Protein AF-A0A497MHF1-F1 (afdb_monomer_lite)

pLDDT: mean 87.98, std 12.55, range [41.34, 97.81]

Foldseek 3Di:
DQDDQPDDDPPRDDPVVVVVVCCPPPCSVVDPDDDDDDDDDDQADPVRHGDDDDDDDDPRSVD

Secondary structure (DSSP, 8-state):
-------PPTTS--HHHHHHHHHTSTTGGG-S----------SB-TTSPBP--------GGG-

Structure (mmCIF, N/CA/C/O backbone):
data_AF-A0A497MHF1-F1
#
_entry.id   AF-A0A497MHF1-F1
#
loop_
_atom_site.group_PDB
_atom_site.id
_atom_site.type_symbol
_atom_site.label_atom_id
_atom_site.label_alt_id
_atom_site.label_comp_id
_atom_site.label_asym_id
_atom_site.label_entity_id
_atom_site.label_seq_id
_atom_site.pdbx_PDB_ins_code
_atom_site.Cartn_x
_atom_site.Cartn_y
_atom_site.Cartn_z
_atom_site.occupancy
_atom_site.B_iso_or_equiv
_atom_site.auth_seq_id
_atom_site.auth_comp_id
_atom_site.auth_asym_id
_atom_site.auth_atom_id
_atom_site.pdbx_PDB_model_num
ATOM 1 N N . MET A 1 1 ? 26.013 4.123 3.048 1.00 41.34 1 MET A N 1
ATOM 2 C CA . MET A 1 1 ? 24.870 3.899 2.143 1.00 41.34 1 MET A CA 1
ATOM 3 C C . MET A 1 1 ? 23.645 4.012 3.022 1.00 41.34 1 MET A C 1
ATOM 5 O O . MET A 1 1 ? 23.565 3.244 3.974 1.00 41.34 1 MET A O 1
ATOM 9 N N . GLU A 1 2 ? 22.819 5.041 2.835 1.00 49.91 2 GLU A N 1
ATOM 10 C CA . GLU A 1 2 ? 21.606 5.188 3.649 1.00 49.91 2 GLU A CA 1
ATOM 11 C C . GLU A 1 2 ? 20.662 4.005 3.381 1.00 49.91 2 GL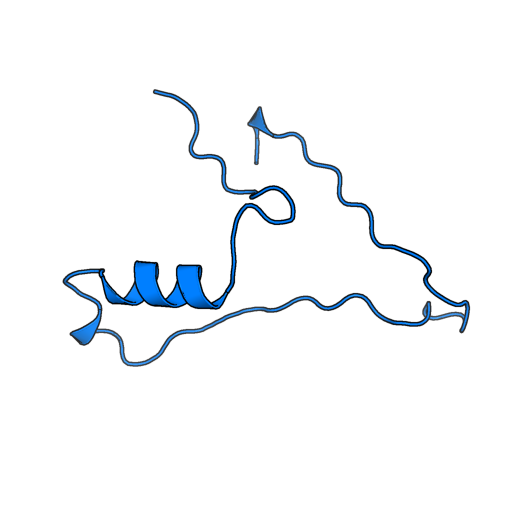U A C 1
ATOM 13 O O . GLU A 1 2 ? 20.615 3.526 2.242 1.00 49.91 2 GLU A O 1
ATOM 18 N N . PRO A 1 3 ? 19.979 3.476 4.410 1.00 54.03 3 PRO A N 1
ATOM 19 C CA . PRO A 1 3 ? 19.030 2.389 4.231 1.00 54.03 3 PRO A CA 1
ATOM 20 C C . PRO A 1 3 ? 17.900 2.830 3.293 1.00 54.03 3 PRO A C 1
ATOM 22 O O . PRO A 1 3 ? 17.428 3.964 3.340 1.00 54.03 3 PRO A O 1
ATOM 25 N N . GLU A 1 4 ? 17.479 1.927 2.413 1.00 61.78 4 GLU A N 1
ATOM 26 C CA . GLU A 1 4 ? 16.354 2.148 1.508 1.00 61.78 4 GLU A CA 1
ATOM 27 C C . GLU A 1 4 ? 15.063 2.271 2.336 1.00 61.78 4 GLU A C 1
ATOM 29 O O . GLU A 1 4 ? 14.534 1.260 2.789 1.00 61.78 4 GLU A O 1
ATOM 34 N N . LYS A 1 5 ? 14.578 3.500 2.569 1.00 65.75 5 LYS A N 1
ATOM 35 C CA . LYS A 1 5 ? 13.336 3.782 3.314 1.00 65.75 5 LYS A CA 1
ATOM 36 C C . LYS A 1 5 ? 12.144 3.210 2.535 1.00 65.75 5 LYS A C 1
ATOM 38 O O . LYS A 1 5 ? 11.808 3.732 1.471 1.00 65.75 5 LYS A O 1
ATOM 43 N N . ARG A 1 6 ? 11.500 2.145 3.037 1.00 74.56 6 ARG A N 1
ATOM 44 C CA . ARG A 1 6 ? 10.374 1.478 2.330 1.00 74.56 6 ARG A CA 1
ATOM 45 C C . ARG A 1 6 ? 9.003 1.993 2.754 1.00 74.56 6 ARG A C 1
ATOM 47 O O . ARG A 1 6 ? 7.990 1.622 2.160 1.00 74.56 6 ARG A O 1
ATOM 54 N N . ILE A 1 7 ? 8.968 2.863 3.762 1.00 83.75 7 ILE A N 1
ATOM 55 C CA . ILE A 1 7 ? 7.769 3.571 4.206 1.00 83.75 7 ILE A CA 1
ATOM 56 C C . ILE A 1 7 ? 7.856 5.032 3.776 1.00 83.75 7 ILE A C 1
ATOM 58 O O . ILE A 1 7 ? 8.749 5.775 4.181 1.00 83.75 7 ILE A O 1
ATOM 62 N N . HIS A 1 8 ? 6.881 5.457 2.979 1.00 84.88 8 HIS A N 1
ATOM 63 C CA . HIS A 1 8 ? 6.736 6.849 2.579 1.00 84.88 8 HIS A CA 1
ATOM 64 C C . HIS A 1 8 ? 5.790 7.578 3.531 1.00 84.88 8 HIS A C 1
ATOM 66 O O . HIS A 1 8 ? 4.699 7.090 3.835 1.00 84.88 8 HIS A O 1
ATOM 72 N N . GLU A 1 9 ? 6.189 8.771 3.963 1.00 85.38 9 GLU A N 1
ATOM 73 C CA . GLU A 1 9 ? 5.325 9.656 4.736 1.00 85.38 9 GLU A CA 1
ATOM 74 C C . GLU A 1 9 ? 4.095 10.083 3.927 1.00 85.38 9 GLU A C 1
ATOM 76 O O . GLU A 1 9 ? 4.089 10.133 2.688 1.00 85.38 9 GLU A O 1
ATOM 81 N N . LYS A 1 10 ? 3.015 10.394 4.646 1.00 85.69 10 LYS A N 1
ATOM 82 C CA . LYS A 1 10 ? 1.750 10.788 4.031 1.00 85.69 10 LYS A CA 1
ATOM 83 C C . LYS A 1 10 ? 1.948 12.038 3.170 1.00 85.69 10 LYS A C 1
ATOM 85 O O . LYS A 1 10 ? 2.356 13.080 3.662 1.00 85.69 10 LYS A O 1
ATOM 90 N N . GLY A 1 11 ? 1.559 11.942 1.900 1.00 87.19 11 GLY A N 1
ATOM 91 C CA . GLY A 1 11 ? 1.637 13.049 0.941 1.00 87.19 11 GLY A CA 1
ATOM 92 C C . GLY A 1 11 ? 2.950 13.121 0.158 1.00 87.19 11 GLY A C 1
ATOM 93 O O . GLY A 1 11 ? 3.001 13.840 -0.832 1.00 87.19 11 GLY A O 1
ATOM 94 N N . CYS A 1 12 ? 3.970 12.339 0.524 1.00 88.00 12 CYS A N 1
ATOM 95 C CA . CYS A 1 12 ? 5.243 12.288 -0.204 1.00 88.00 12 CYS A CA 1
ATOM 96 C C . CYS A 1 12 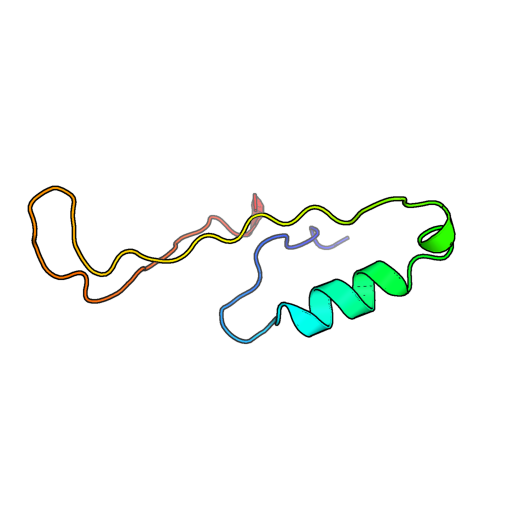? 5.219 11.352 -1.420 1.00 88.00 12 CYS A C 1
ATOM 98 O O . CYS A 1 12 ? 6.193 11.286 -2.166 1.00 88.00 12 CYS A O 1
ATOM 100 N N . PHE A 1 13 ? 4.138 10.592 -1.597 1.00 84.19 13 PHE A N 1
ATOM 101 C CA . PHE A 1 13 ? 4.013 9.606 -2.659 1.00 84.19 13 PHE A CA 1
ATOM 102 C C . PHE A 1 13 ? 2.555 9.437 -3.079 1.00 84.19 13 PHE A C 1
ATOM 104 O O . PHE A 1 13 ? 1.643 9.512 -2.250 1.00 84.19 13 PHE A O 1
ATOM 111 N N . SER A 1 14 ? 2.332 9.185 -4.369 1.00 91.06 14 SER A N 1
ATOM 112 C CA . SER A 1 14 ? 1.002 8.942 -4.926 1.00 91.06 14 SER A CA 1
ATOM 113 C C . SER A 1 14 ? 0.965 7.656 -5.747 1.00 91.06 14 SER A C 1
ATOM 115 O O . SER A 1 14 ? 1.956 7.250 -6.353 1.00 91.06 14 SER A O 1
ATOM 117 N N . PHE A 1 15 ? -0.202 7.013 -5.795 1.00 92.06 15 PHE A N 1
ATOM 118 C CA . PHE A 1 15 ? -0.379 5.791 -6.578 1.00 92.06 15 PHE A CA 1
ATOM 119 C C . PHE A 1 15 ? -0.102 5.981 -8.086 1.00 92.06 15 PHE A C 1
ATOM 121 O O . PHE A 1 15 ? 0.591 5.138 -8.654 1.00 92.06 15 PHE A O 1
ATOM 128 N N . PRO A 1 16 ? -0.536 7.075 -8.751 1.00 93.56 16 PRO A N 1
ATOM 129 C CA . PRO A 1 16 ? -0.173 7.316 -10.149 1.00 93.56 16 PRO A CA 1
ATOM 130 C C . PRO A 1 16 ? 1.338 7.428 -10.362 1.00 93.56 16 PRO A C 1
ATOM 132 O O . PRO A 1 16 ? 1.873 6.832 -11.292 1.00 93.56 16 PRO A O 1
ATOM 135 N N . GLU A 1 17 ? 2.042 8.130 -9.473 1.00 91.81 17 GLU A N 1
ATOM 136 C CA . GLU A 1 17 ? 3.498 8.239 -9.543 1.00 91.81 17 GLU A CA 1
ATOM 137 C C . GLU A 1 17 ? 4.184 6.874 -9.376 1.00 91.81 17 GLU A C 1
ATOM 139 O O . GLU A 1 17 ? 5.141 6.578 -10.091 1.00 91.81 17 GLU A O 1
ATOM 144 N N . ALA A 1 18 ? 3.662 6.014 -8.494 1.00 91.31 18 ALA A N 1
ATOM 145 C CA . ALA A 1 18 ? 4.131 4.639 -8.333 1.00 91.31 18 ALA A CA 1
ATOM 146 C C . ALA A 1 18 ? 4.064 3.851 -9.645 1.00 91.31 18 ALA A C 1
ATOM 148 O O . ALA A 1 18 ? 5.038 3.210 -10.043 1.00 91.31 18 ALA A O 1
ATOM 149 N N . LEU A 1 19 ? 2.921 3.929 -10.332 1.00 94.50 19 LEU A N 1
ATOM 150 C CA . LEU A 1 19 ? 2.709 3.242 -11.602 1.00 94.50 19 LEU A CA 1
ATOM 151 C C . LEU A 1 19 ? 3.628 3.789 -12.697 1.00 94.50 19 LEU A C 1
ATOM 153 O O . LEU A 1 19 ? 4.206 3.009 -13.447 1.00 94.50 19 LEU A O 1
ATOM 157 N N . GLU A 1 20 ? 3.807 5.107 -12.773 1.00 94.19 20 GLU A N 1
ATOM 158 C CA . GLU A 1 20 ? 4.709 5.723 -13.750 1.00 94.19 20 GLU A CA 1
ATOM 159 C C . GLU A 1 20 ? 6.171 5.336 -13.514 1.00 94.19 20 GLU A C 1
ATOM 161 O O . GLU A 1 20 ? 6.892 5.043 -14.467 1.00 94.19 20 GLU A O 1
ATOM 166 N N . ARG A 1 21 ? 6.620 5.264 -12.256 1.00 91.50 21 ARG A N 1
ATOM 167 C CA . ARG A 1 21 ? 7.963 4.764 -11.927 1.00 91.50 21 ARG A CA 1
ATOM 168 C C . ARG A 1 21 ? 8.127 3.292 -12.310 1.00 91.50 21 ARG A C 1
ATOM 170 O O . ARG A 1 21 ? 9.161 2.931 -12.861 1.00 91.50 21 ARG A O 1
ATOM 177 N N . LEU A 1 22 ? 7.109 2.464 -12.073 1.00 92.62 22 LEU A N 1
ATOM 178 C CA . LEU A 1 22 ? 7.128 1.041 -12.417 1.00 92.62 22 LEU A CA 1
ATOM 179 C C . LEU A 1 22 ? 7.221 0.825 -13.938 1.00 92.62 22 LEU A C 1
ATOM 181 O O . LEU A 1 22 ? 8.026 0.013 -14.391 1.00 92.62 22 LEU A O 1
ATOM 185 N N . LYS A 1 23 ? 6.472 1.602 -14.732 1.00 94.62 23 LYS A N 1
ATOM 186 C CA . LYS A 1 23 ? 6.506 1.558 -16.207 1.00 94.62 23 LYS A CA 1
ATOM 187 C C . LYS A 1 23 ? 7.851 1.963 -16.816 1.00 94.62 23 LYS A C 1
ATOM 189 O O . LYS A 1 23 ? 8.139 1.582 -17.943 1.00 94.62 23 LYS A O 1
ATOM 194 N N . ARG A 1 24 ? 8.670 2.743 -16.100 1.00 95.62 24 ARG A N 1
ATOM 195 C CA . ARG A 1 24 ? 10.012 3.157 -16.558 1.00 95.62 24 ARG A CA 1
ATOM 196 C C . ARG A 1 24 ? 11.056 2.046 -16.459 1.00 95.62 24 ARG A C 1
ATOM 198 O O . ARG A 1 24 ? 12.186 2.251 -16.897 1.00 95.62 24 ARG A O 1
ATOM 205 N N . ASN A 1 25 ? 10.717 0.901 -15.868 1.00 94.25 25 ASN A N 1
ATOM 206 C CA . ASN A 1 25 ? 11.608 -0.249 -15.854 1.00 94.25 25 ASN A CA 1
ATOM 207 C C . ASN A 1 25 ? 11.844 -0.730 -17.306 1.00 94.25 25 ASN A C 1
ATOM 209 O O . ASN A 1 25 ? 10.864 -1.000 -17.998 1.00 94.25 25 ASN A O 1
ATOM 213 N N . PRO A 1 26 ? 13.100 -0.868 -17.778 1.00 95.62 26 PRO A N 1
ATOM 214 C CA . PRO A 1 26 ? 13.395 -1.338 -19.137 1.00 95.62 26 PRO A CA 1
ATOM 215 C C . PRO A 1 26 ? 12.791 -2.708 -19.475 1.00 95.62 26 PRO A C 1
ATOM 217 O O . PRO A 1 26 ? 12.530 -3.001 -20.636 1.00 95.62 26 PRO A O 1
ATOM 220 N N . ASP A 1 27 ? 12.548 -3.540 -18.463 1.00 96.25 27 ASP A N 1
ATOM 221 C CA . ASP A 1 27 ? 11.938 -4.859 -18.610 1.00 96.25 27 ASP A CA 1
ATOM 222 C C . ASP A 1 27 ? 10.410 -4.839 -18.449 1.00 96.25 27 ASP A C 1
ATOM 224 O O . ASP A 1 27 ? 9.782 -5.898 -18.475 1.00 96.25 27 ASP A O 1
ATOM 228 N N . PHE A 1 28 ? 9.785 -3.666 -18.287 1.00 96.38 28 PHE A N 1
ATOM 229 C CA . PHE A 1 28 ? 8.343 -3.557 -18.053 1.00 96.38 28 PHE A CA 1
ATOM 230 C C . PHE A 1 28 ? 7.516 -4.206 -19.168 1.00 96.38 28 PHE A C 1
ATOM 232 O O . PHE A 1 28 ? 6.521 -4.864 -18.884 1.00 96.38 28 PHE A O 1
ATOM 239 N N . GLU A 1 29 ? 7.960 -4.110 -20.423 1.00 95.50 29 GLU A N 1
ATOM 240 C CA . GLU A 1 29 ? 7.285 -4.735 -21.571 1.00 95.50 29 GLU A CA 1
ATOM 241 C C . GLU A 1 29 ? 7.251 -6.272 -21.504 1.00 95.50 29 GLU A C 1
ATOM 243 O O . GLU A 1 29 ? 6.439 -6.904 -22.176 1.00 95.50 29 GLU A O 1
ATOM 248 N N . LYS A 1 30 ? 8.099 -6.894 -20.673 1.00 97.06 30 LYS A N 1
ATOM 249 C CA . LYS A 1 30 ? 8.082 -8.345 -20.424 1.00 97.06 30 LYS A CA 1
ATOM 250 C C . LYS A 1 30 ? 7.026 -8.746 -19.390 1.00 97.06 30 LYS A C 1
ATOM 252 O O . LYS A 1 30 ? 6.728 -9.932 -19.253 1.00 97.06 30 LYS A O 1
ATOM 257 N N . ALA A 1 31 ? 6.486 -7.793 -18.630 1.00 95.88 31 ALA A N 1
ATOM 258 C CA . ALA A 1 31 ? 5.486 -8.061 -17.609 1.00 95.88 31 ALA A CA 1
ATOM 259 C C . ALA A 1 31 ? 4.091 -8.211 -18.235 1.00 95.88 31 ALA A C 1
ATOM 261 O O . ALA A 1 31 ? 3.629 -7.352 -18.980 1.00 95.88 31 ALA A O 1
ATOM 262 N N . GLY A 1 32 ? 3.380 -9.288 -17.888 1.00 96.00 32 GLY A N 1
ATOM 263 C CA . GLY A 1 32 ? 1.999 -9.508 -18.340 1.00 96.00 32 GLY A CA 1
ATOM 264 C C . GLY A 1 32 ? 0.931 -8.821 -17.480 1.00 96.00 32 GLY A C 1
ATOM 265 O O . GLY A 1 32 ? -0.214 -8.702 -17.907 1.00 96.00 32 GLY A O 1
ATOM 266 N N . ALA A 1 33 ? 1.278 -8.397 -16.261 1.00 95.12 33 ALA A N 1
ATOM 267 C CA . ALA A 1 33 ? 0.360 -7.753 -15.326 1.00 95.12 33 ALA A CA 1
ATOM 268 C C . ALA A 1 33 ? 1.112 -6.976 -14.235 1.00 95.12 33 ALA A C 1
ATOM 270 O O . ALA A 1 33 ? 2.255 -7.292 -13.903 1.00 95.12 33 ALA A O 1
ATOM 271 N N . VAL A 1 34 ? 0.425 -6.009 -13.624 1.00 94.44 34 VAL A N 1
ATOM 272 C CA . VAL A 1 34 ? 0.840 -5.346 -12.380 1.00 94.44 34 VAL A CA 1
ATOM 273 C C . VAL A 1 34 ? -0.153 -5.730 -11.289 1.00 94.44 34 VAL A C 1
ATOM 275 O O . VAL A 1 34 ? -1.358 -5.553 -11.460 1.00 94.44 34 VAL A O 1
ATOM 278 N N . ALA A 1 35 ? 0.343 -6.245 -10.165 1.00 95.25 35 ALA A N 1
ATOM 279 C CA . ALA A 1 35 ? -0.468 -6.523 -8.985 1.00 95.25 35 ALA A CA 1
ATOM 280 C C . ALA A 1 35 ? -0.273 -5.416 -7.942 1.00 95.25 35 ALA A C 1
ATOM 282 O O . ALA A 1 35 ? 0.852 -4.997 -7.670 1.00 95.25 35 ALA A O 1
ATOM 283 N N . CYS A 1 36 ? -1.367 -4.948 -7.342 1.00 94.75 36 CYS A N 1
ATOM 284 C CA . CYS A 1 36 ? -1.340 -3.940 -6.285 1.00 94.75 36 CYS A CA 1
ATOM 285 C C . CYS A 1 36 ? -2.227 -4.374 -5.117 1.00 94.75 36 CYS A C 1
ATOM 287 O O . CYS A 1 36 ? -3.314 -4.910 -5.324 1.00 94.75 36 CYS A O 1
ATOM 289 N N . PHE A 1 37 ? -1.786 -4.087 -3.893 1.00 94.50 37 PHE A N 1
ATOM 290 C CA . PHE A 1 37 ? -2.596 -4.216 -2.685 1.00 94.50 37 PHE A CA 1
ATOM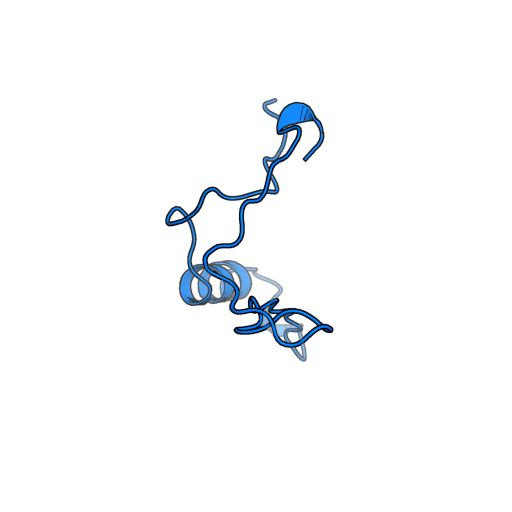 291 C C . PHE A 1 37 ? -2.886 -2.822 -2.130 1.00 94.50 37 PHE A C 1
ATOM 293 O O . PHE A 1 37 ? -1.962 -2.047 -1.890 1.00 94.50 37 PHE A O 1
ATOM 300 N N . ILE A 1 38 ? -4.166 -2.496 -1.939 1.00 94.06 38 ILE A N 1
ATOM 301 C CA . ILE A 1 38 ? -4.604 -1.180 -1.464 1.00 94.06 38 ILE A CA 1
ATOM 302 C C . ILE A 1 38 ? -5.425 -1.372 -0.191 1.00 94.06 38 ILE A C 1
ATOM 304 O O . ILE A 1 38 ? -6.549 -1.870 -0.227 1.00 94.06 38 ILE A O 1
ATOM 308 N N . GLY A 1 39 ? -4.854 -0.962 0.941 1.00 92.38 39 GLY A N 1
ATOM 309 C CA . GLY A 1 39 ? -5.553 -0.919 2.222 1.00 92.38 39 GLY A CA 1
ATOM 310 C C . GLY A 1 39 ? -6.335 0.384 2.377 1.00 92.38 39 GLY A C 1
ATOM 311 O O . GLY A 1 39 ? -5.760 1.466 2.275 1.00 92.38 39 GLY A O 1
ATOM 312 N N . VAL A 1 40 ? -7.635 0.287 2.659 1.00 93.31 40 VAL A N 1
ATOM 313 C CA . VAL A 1 40 ? -8.493 1.444 2.956 1.00 93.31 40 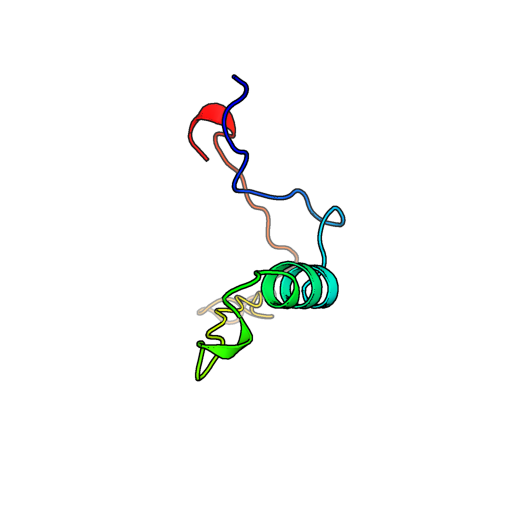VAL A CA 1
ATOM 314 C C . VAL A 1 40 ? -9.021 1.328 4.380 1.00 93.31 40 VAL A C 1
ATOM 316 O O . VAL A 1 40 ? -9.493 0.272 4.806 1.00 93.31 40 VAL A O 1
AT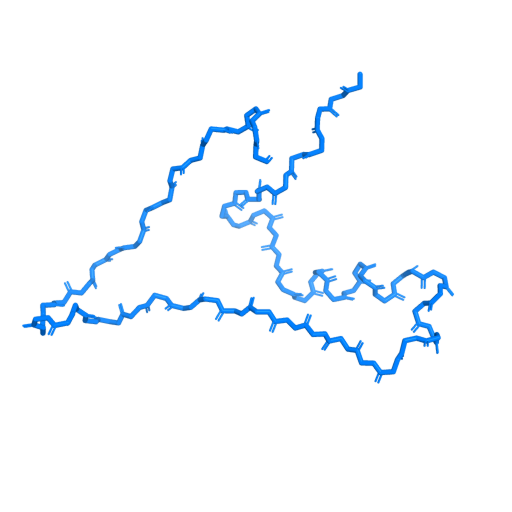OM 319 N N . VAL A 1 41 ? -8.941 2.427 5.129 1.00 93.88 41 VAL A N 1
ATOM 320 C CA . VAL A 1 41 ? -9.450 2.500 6.501 1.00 93.88 41 VAL A CA 1
ATOM 321 C C . VAL A 1 41 ? -10.971 2.377 6.487 1.00 93.88 41 VAL A C 1
ATOM 323 O O . VAL A 1 41 ? -11.658 3.109 5.777 1.00 93.88 41 VAL A O 1
ATOM 326 N N . ARG A 1 42 ? -11.499 1.453 7.292 1.00 94.88 42 ARG A N 1
ATOM 327 C CA . ARG A 1 42 ? -12.945 1.254 7.469 1.00 94.88 42 ARG A CA 1
ATOM 328 C C . ARG A 1 42 ? -13.575 2.470 8.153 1.00 94.88 42 ARG A C 1
ATOM 330 O O . ARG A 1 42 ? -12.949 3.088 9.007 1.00 94.88 42 ARG A O 1
ATOM 337 N N . ASN A 1 43 ? -14.835 2.772 7.838 1.00 97.06 43 ASN A N 1
ATOM 338 C CA . ASN A 1 43 ? -15.586 3.843 8.507 1.00 97.06 43 ASN A CA 1
ATOM 339 C C . ASN A 1 43 ? -16.071 3.455 9.920 1.00 97.06 43 ASN A C 1
ATOM 341 O O . ASN A 1 43 ? -16.410 4.337 10.711 1.00 97.06 43 ASN A O 1
ATOM 345 N N . GLN A 1 44 ? -16.117 2.155 10.227 1.00 97.69 44 GLN A N 1
ATOM 346 C CA . GLN A 1 44 ? -16.604 1.603 11.489 1.00 97.69 44 GLN A CA 1
ATOM 347 C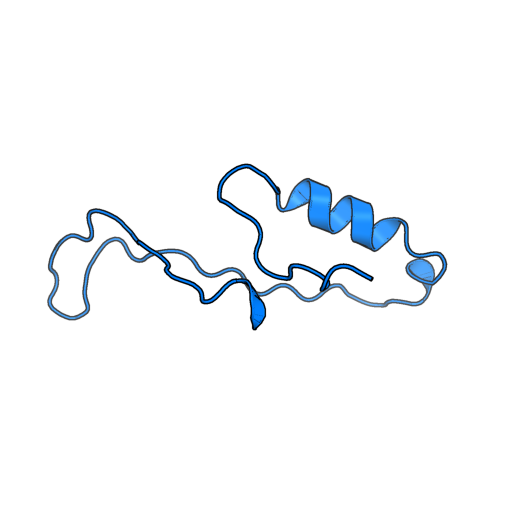 C . GLN A 1 44 ? -15.713 0.466 12.011 1.00 97.69 44 GLN A C 1
ATOM 349 O O . GLN A 1 44 ? -15.070 -0.253 11.237 1.00 97.69 44 GLN A O 1
ATOM 354 N N . THR A 1 45 ? -15.687 0.293 13.334 1.00 95.56 45 THR A N 1
ATOM 355 C CA . THR A 1 45 ? -15.069 -0.860 14.004 1.00 95.56 45 THR A CA 1
ATOM 356 C C . THR A 1 45 ? -15.960 -2.103 13.859 1.00 95.56 45 THR A C 1
ATOM 358 O O . THR A 1 45 ? -17.149 -1.977 13.564 1.00 95.56 45 THR A O 1
ATOM 361 N N . PRO A 1 46 ? -15.451 -3.324 14.124 1.00 95.81 46 PRO A N 1
ATOM 362 C CA . PRO A 1 46 ? -16.291 -4.528 14.171 1.00 95.81 46 PRO A CA 1
ATOM 363 C C . PRO A 1 46 ? -17.444 -4.463 15.187 1.00 95.81 46 PRO A C 1
ATOM 365 O O . PRO A 1 46 ? -18.371 -5.259 15.103 1.00 95.81 46 PRO A O 1
ATOM 368 N N . LYS A 1 47 ? -17.387 -3.526 16.143 1.00 97.00 47 LYS A N 1
ATOM 369 C CA . LYS A 1 47 ? -18.435 -3.274 17.141 1.00 97.00 47 LYS A CA 1
ATOM 370 C C . LYS A 1 47 ? -19.426 -2.177 16.713 1.00 97.00 47 LYS A C 1
ATOM 372 O O . LYS A 1 47 ? -20.329 -1.859 17.476 1.00 97.00 47 LYS A O 1
ATOM 377 N N . GLY A 1 48 ? -19.266 -1.599 15.518 1.00 96.88 48 GLY A N 1
ATOM 378 C CA . GLY A 1 48 ? -20.137 -0.550 14.969 1.00 96.88 48 GLY A CA 1
ATOM 379 C C . GLY A 1 48 ? -19.752 0.885 15.348 1.00 96.88 48 GLY A C 1
ATOM 380 O O . GLY A 1 48 ? -20.456 1.825 14.986 1.00 96.88 48 GLY A O 1
ATOM 381 N N . GLU A 1 49 ? -18.637 1.089 16.052 1.00 97.69 49 GLU A N 1
ATOM 382 C CA . GLU A 1 49 ? -18.196 2.425 16.471 1.00 97.69 49 GLU A CA 1
ATOM 383 C C . GLU A 1 49 ? -17.579 3.185 15.293 1.00 97.69 49 GLU A C 1
ATOM 385 O O . GLU A 1 49 ? -16.878 2.600 14.470 1.00 97.69 49 GLU A O 1
ATOM 390 N N . LYS A 1 50 ? -17.797 4.501 15.213 1.00 97.81 50 LYS A N 1
ATOM 391 C CA . LYS A 1 50 ? -17.248 5.333 14.133 1.00 97.81 50 LYS A CA 1
ATOM 392 C C . LYS A 1 50 ? -15.727 5.464 14.256 1.00 97.81 50 LYS A C 1
ATOM 394 O O . LYS A 1 50 ? -15.218 5.915 15.278 1.00 97.81 50 LYS A O 1
ATOM 399 N N . VAL A 1 51 ? -15.009 5.160 13.177 1.00 97.50 51 VAL A N 1
ATOM 400 C CA . VAL A 1 51 ? -13.566 5.417 13.072 1.00 97.50 51 VAL A CA 1
ATOM 401 C C . VAL A 1 51 ? -13.342 6.884 12.707 1.00 97.50 51 VAL A C 1
ATOM 403 O O . VAL A 1 51 ? -13.944 7.394 11.761 1.00 97.50 51 VAL A O 1
ATOM 406 N N . VAL A 1 52 ? -12.477 7.570 13.459 1.00 96.06 52 VAL A N 1
ATOM 407 C CA . VAL A 1 52 ? -12.174 9.001 13.254 1.00 96.06 52 VAL A CA 1
ATOM 408 C C . VAL A 1 52 ? -10.846 9.246 12.537 1.00 96.06 52 VAL A C 1
ATOM 410 O O . VAL A 1 52 ? -10.731 10.217 11.796 1.00 96.06 52 VAL A O 1
ATOM 413 N N . LYS A 1 53 ? -9.851 8.370 12.726 1.00 92.81 53 LYS A N 1
ATOM 414 C CA . LYS A 1 53 ? -8.548 8.423 12.049 1.00 92.81 53 LYS A CA 1
ATOM 415 C C . LYS A 1 53 ? -7.860 7.055 12.069 1.00 92.81 53 LYS A C 1
ATOM 417 O O . LYS A 1 53 ? -8.172 6.225 12.919 1.00 92.81 53 LYS A O 1
ATOM 422 N N . LEU A 1 54 ? -6.906 6.865 11.158 1.00 92.12 54 LEU A N 1
ATOM 423 C CA . LEU A 1 54 ? -5.852 5.856 11.271 1.00 92.12 54 LEU A CA 1
ATOM 424 C C . LEU A 1 54 ? -4.543 6.578 11.590 1.00 92.12 54 LEU A C 1
ATOM 426 O O . LEU A 1 54 ? -4.246 7.609 10.987 1.00 92.12 54 LEU A O 1
ATOM 430 N N . GLU A 1 55 ? -3.777 6.011 12.508 1.00 91.00 55 GLU A N 1
ATOM 431 C CA . GLU A 1 55 ? -2.430 6.442 12.861 1.00 91.00 55 GLU A CA 1
ATOM 432 C C . GLU A 1 55 ? -1.502 5.241 12.687 1.00 91.00 55 GLU A C 1
ATOM 434 O O . GLU A 1 55 ? -1.877 4.118 13.029 1.00 91.00 55 GLU A O 1
ATOM 439 N N . ILE A 1 56 ? -0.350 5.465 12.058 1.00 87.94 56 ILE A N 1
ATOM 440 C CA . ILE A 1 56 ? 0.640 4.429 11.764 1.00 87.94 56 ILE A CA 1
ATOM 441 C C . ILE A 1 56 ? 1.952 4.892 12.378 1.00 87.94 56 ILE A C 1
ATOM 443 O O . ILE A 1 56 ? 2.419 5.987 12.073 1.00 87.94 56 ILE A O 1
ATOM 447 N N . GLU A 1 57 ? 2.542 4.039 13.202 1.00 87.00 57 GLU A N 1
ATOM 448 C CA . GLU A 1 57 ? 3.876 4.223 13.759 1.00 87.00 57 GLU A CA 1
ATOM 449 C C . GLU A 1 57 ? 4.804 3.170 13.152 1.00 87.00 57 GLU A C 1
ATOM 451 O O . GLU A 1 57 ? 4.410 2.016 12.961 1.00 87.00 57 GLU A O 1
ATOM 456 N N . ALA A 1 58 ? 6.035 3.563 12.835 1.00 85.12 58 ALA A N 1
ATOM 457 C CA . ALA A 1 58 ? 7.044 2.659 12.308 1.00 85.12 58 ALA A CA 1
ATOM 458 C C . ALA A 1 58 ? 8.407 2.953 12.932 1.00 85.12 58 ALA A C 1
ATOM 460 O O . ALA A 1 58 ? 8.761 4.105 13.172 1.00 85.12 58 ALA A O 1
ATOM 461 N N . TYR A 1 59 ? 9.191 1.900 13.158 1.00 86.00 59 TYR A N 1
ATOM 462 C CA . TYR A 1 59 ? 10.608 2.049 13.468 1.00 86.00 59 TYR A CA 1
ATOM 463 C C . TYR A 1 59 ? 11.373 2.214 12.154 1.00 86.00 59 TYR A C 1
ATOM 465 O O . TYR A 1 59 ? 11.737 1.220 11.527 1.00 86.00 59 TYR A O 1
ATOM 473 N N . GLU A 1 60 ? 11.557 3.466 11.727 1.00 74.12 60 GLU A N 1
ATOM 474 C CA . GLU A 1 60 ? 12.040 3.811 10.380 1.00 74.12 60 GLU A CA 1
ATOM 475 C C . GLU A 1 60 ? 13.354 3.119 10.006 1.00 74.12 60 GLU A C 1
ATOM 477 O O . GLU A 1 60 ? 13.532 2.699 8.872 1.00 74.12 60 GLU A O 1
ATOM 482 N N . GLU A 1 61 ? 14.255 2.915 10.968 1.00 71.69 61 GLU A N 1
ATOM 483 C CA . GLU A 1 61 ? 15.554 2.281 10.716 1.00 71.69 61 GLU A CA 1
ATOM 484 C C . GLU A 1 61 ? 15.462 0.786 10.358 1.00 71.69 61 GLU A C 1
ATOM 486 O O . GLU A 1 61 ? 16.416 0.226 9.820 1.00 71.69 61 GLU A O 1
ATOM 491 N N . LYS A 1 62 ? 14.342 0.115 10.664 1.00 67.00 62 LYS A N 1
ATOM 492 C CA . LYS A 1 62 ? 14.084 -1.284 10.260 1.00 67.00 62 LYS A CA 1
ATOM 493 C C . LYS A 1 62 ? 13.030 -1.393 9.159 1.00 67.00 62 LYS A C 1
ATOM 495 O O . LYS A 1 62 ? 12.662 -2.521 8.821 1.00 67.00 62 LYS A O 1
ATOM 500 N N . ALA A 1 63 ? 12.511 -0.268 8.671 1.00 60.22 63 ALA A N 1
ATOM 501 C CA . ALA A 1 63 ? 11.330 -0.221 7.821 1.00 60.22 63 ALA A CA 1
ATOM 502 C C . ALA A 1 63 ? 11.644 0.131 6.363 1.00 60.22 63 ALA A C 1
ATOM 504 O O . ALA A 1 63 ? 12.220 1.203 6.076 1.00 60.22 63 ALA A O 1
#

Sequence (63 aa):
MEPEKRIHEKGCFSFPEALERLKRNPDFEKAGAVACFIGVVRNQTPKGEKVVKLEIEAYEEKA

Radius of gyration: 16.57 Å; chains: 1; bounding box: 45×23×39 Å